Protein AF-A0A920TP37-F1 (afdb_monomer)

Radius of gyration: 15.51 Å; Cα contacts (8 Å, |Δi|>4): 60; chains: 1; bounding box: 33×28×46 Å

Foldseek 3Di:
DVLVVQLVVLLVVLQVLVLVLLLVVLVVVVCCVPPNDDCVPVVVVVCVSVVVNVVSQVVNCPRNVFNDSHRGPPDDPVVVVVSVVSSVVSSVVVVVPD

Mean predicted aligned error: 4.0 Å

Nearest PDB structures (foldseek):
  8ipt-assembly2_E  TM=6.084E-01  e=3.271E+00  Escherichia coli BL21(DE3)

Structure (mmCIF, N/CA/C/O backbone):
data_AF-A0A920TP37-F1
#
_entry.id   AF-A0A920TP37-F1
#
loop_
_atom_site.group_PDB
_atom_site.id
_atom_site.type_symbol
_atom_site.label_atom_id
_atom_site.label_alt_id
_atom_site.label_comp_id
_atom_site.label_asym_id
_atom_site.label_entity_id
_atom_site.label_seq_id
_atom_site.pdbx_PDB_ins_code
_atom_site.Cartn_x
_atom_site.Cartn_y
_atom_site.Cartn_z
_atom_site.occupancy
_atom_site.B_iso_or_equiv
_atom_site.auth_seq_id
_atom_site.auth_comp_id
_atom_site.auth_asym_id
_atom_site.auth_atom_id
_atom_site.pdbx_PDB_model_num
ATOM 1 N N . MET A 1 1 ? -11.030 -5.642 27.032 1.00 51.00 1 MET A N 1
ATOM 2 C CA . MET A 1 1 ? -9.771 -4.926 26.703 1.00 51.00 1 MET A CA 1
ATOM 3 C C . MET A 1 1 ? -8.990 -5.521 25.521 1.00 51.00 1 MET A C 1
ATOM 5 O O . MET A 1 1 ? -8.729 -4.771 24.593 1.00 51.00 1 MET A O 1
ATOM 9 N N . LYS A 1 2 ? -8.677 -6.832 25.465 1.00 60.88 2 LYS A N 1
ATOM 10 C CA . LYS A 1 2 ? -7.900 -7.450 24.353 1.00 60.88 2 LYS A CA 1
ATOM 11 C C . LYS A 1 2 ? -8.471 -7.239 22.937 1.00 60.88 2 LYS A C 1
ATOM 13 O O . LYS A 1 2 ? -7.710 -7.065 21.992 1.00 60.88 2 LYS A O 1
ATOM 18 N N . HIS A 1 3 ? -9.798 -7.233 22.787 1.00 62.38 3 HIS A N 1
ATOM 19 C CA . HIS A 1 3 ? -10.439 -7.175 21.469 1.00 62.38 3 HIS A CA 1
ATOM 20 C C . HIS A 1 3 ? -10.264 -5.816 20.762 1.00 62.38 3 HIS A C 1
ATOM 22 O O . HIS A 1 3 ? -10.062 -5.793 19.555 1.00 62.38 3 HIS A O 1
ATOM 28 N N . ASN A 1 4 ? -10.252 -4.692 21.493 1.00 78.81 4 ASN A N 1
ATOM 29 C CA . ASN A 1 4 ? -10.029 -3.369 20.886 1.00 78.81 4 ASN A CA 1
ATOM 30 C C . ASN A 1 4 ? -8.593 -3.188 20.382 1.00 78.81 4 ASN A C 1
ATOM 32 O O . ASN A 1 4 ? -8.394 -2.634 19.304 1.00 78.81 4 ASN A O 1
ATOM 36 N N . ASN A 1 5 ? -7.609 -3.715 21.113 1.00 86.50 5 ASN A N 1
ATOM 37 C CA . ASN A 1 5 ? -6.204 -3.616 20.716 1.00 86.50 5 ASN A CA 1
ATOM 38 C C . ASN A 1 5 ? -5.934 -4.394 19.423 1.00 86.50 5 ASN A C 1
ATOM 40 O O . ASN A 1 5 ? -5.251 -3.885 18.539 1.00 86.50 5 ASN A O 1
ATOM 44 N N . LEU A 1 6 ? -6.538 -5.579 19.268 1.00 89.19 6 LEU A N 1
ATOM 45 C CA . LEU A 1 6 ? -6.439 -6.359 18.031 1.00 89.19 6 LEU A CA 1
ATOM 46 C C . LEU A 1 6 ? -7.034 -5.609 16.829 1.00 89.19 6 LEU A C 1
ATOM 48 O O . LEU A 1 6 ? -6.443 -5.604 15.753 1.00 89.19 6 LEU A O 1
ATOM 52 N N . LYS A 1 7 ? -8.181 -4.939 17.007 1.00 90.25 7 LYS A N 1
ATOM 53 C CA . LYS A 1 7 ? -8.816 -4.157 15.934 1.00 90.25 7 LYS A CA 1
ATOM 54 C C . LYS A 1 7 ? -7.927 -3.014 15.457 1.00 90.25 7 LYS A C 1
ATOM 56 O O . LYS A 1 7 ? -7.763 -2.838 14.253 1.00 90.25 7 LYS A O 1
ATOM 61 N N . ILE A 1 8 ? -7.361 -2.252 16.393 1.00 90.25 8 ILE A N 1
ATOM 62 C CA . ILE A 1 8 ? -6.458 -1.134 16.084 1.00 90.25 8 I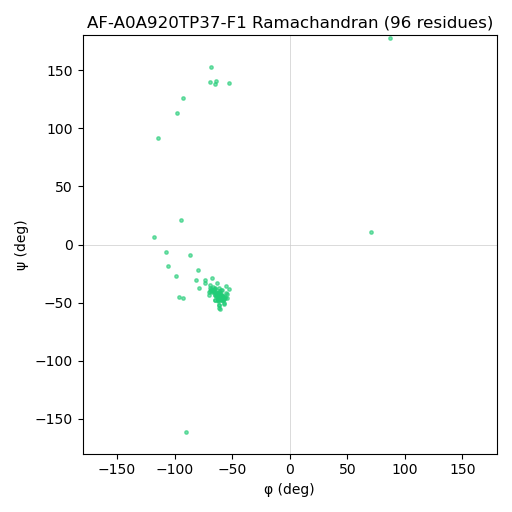LE A CA 1
ATOM 63 C C . ILE A 1 8 ? -5.189 -1.658 15.406 1.00 90.25 8 ILE A C 1
ATOM 65 O O . ILE A 1 8 ? -4.781 -1.120 14.379 1.00 90.25 8 ILE A O 1
ATOM 69 N N . PHE A 1 9 ? -4.616 -2.746 15.924 1.00 91.94 9 PHE A N 1
ATOM 70 C CA . PHE A 1 9 ? -3.441 -3.385 15.340 1.00 91.94 9 PHE A CA 1
ATOM 71 C C . PHE A 1 9 ? -3.670 -3.793 13.880 1.00 91.94 9 PHE A C 1
ATOM 73 O O . PHE A 1 9 ? -2.887 -3.410 13.019 1.00 91.94 9 PHE A O 1
ATOM 80 N N . LEU A 1 10 ? -4.764 -4.498 13.574 1.00 93.19 10 LEU A N 1
ATOM 81 C CA . LEU A 1 10 ? -5.065 -4.939 12.206 1.00 93.19 10 LEU A CA 1
ATOM 82 C C . LEU A 1 10 ? -5.317 -3.771 11.249 1.00 93.19 10 LEU A C 1
ATOM 84 O O . LEU A 1 10 ? -4.880 -3.811 10.101 1.00 93.19 10 LEU A O 1
ATOM 88 N N . LYS A 1 11 ? -6.000 -2.719 11.720 1.00 93.56 11 LYS A N 1
ATOM 89 C CA . LYS A 1 11 ? -6.205 -1.487 10.947 1.00 93.56 11 LYS A CA 1
ATOM 90 C C . LYS A 1 11 ? -4.867 -0.825 10.594 1.00 93.56 11 LYS A C 1
ATOM 92 O O . LYS A 1 11 ? -4.669 -0.464 9.438 1.00 93.56 11 LYS A O 1
ATOM 97 N N . ASN A 1 12 ? -3.944 -0.724 11.551 1.00 93.62 12 ASN A N 1
ATOM 98 C CA . ASN A 1 12 ? -2.618 -0.141 11.333 1.00 93.62 12 ASN A CA 1
ATOM 99 C C . ASN A 1 12 ? -1.723 -1.020 10.456 1.00 93.62 12 ASN A C 1
ATOM 101 O O . ASN A 1 12 ? -1.086 -0.505 9.543 1.00 93.62 12 ASN A O 1
ATOM 105 N N . LEU A 1 13 ? -1.709 -2.335 10.689 1.00 94.81 13 LEU A N 1
ATOM 106 C CA . LEU A 1 13 ? -0.945 -3.290 9.887 1.00 94.81 13 LEU A CA 1
ATOM 107 C C . LEU A 1 13 ? -1.355 -3.220 8.414 1.00 94.81 13 LEU A C 1
ATOM 109 O O . LEU A 1 13 ? -0.499 -3.136 7.537 1.00 94.81 13 LEU A O 1
ATOM 113 N N . TYR A 1 14 ? -2.665 -3.181 8.153 1.00 95.75 14 TYR A N 1
ATOM 114 C CA . TYR A 1 14 ? -3.193 -2.990 6.809 1.00 95.75 14 TYR A CA 1
ATOM 115 C C . TYR A 1 14 ? -2.734 -1.664 6.191 1.00 95.75 14 TYR A C 1
ATOM 117 O O . TYR A 1 14 ? -2.262 -1.658 5.060 1.00 95.75 14 TYR A O 1
ATOM 125 N N . SER A 1 15 ? -2.836 -0.550 6.926 1.00 96.12 15 SER A N 1
ATOM 126 C CA . SER A 1 15 ? -2.410 0.768 6.433 1.00 96.12 15 SER A CA 1
ATOM 127 C C . SER A 1 15 ? -0.918 0.817 6.095 1.00 96.12 15 SER A C 1
ATOM 129 O O . SER A 1 15 ? -0.551 1.355 5.056 1.00 96.12 15 SER A O 1
ATOM 131 N N . ILE A 1 16 ? -0.060 0.228 6.935 1.00 96.50 16 ILE A N 1
ATOM 132 C CA . ILE A 1 16 ? 1.386 0.134 6.683 1.00 96.50 16 ILE A CA 1
ATOM 133 C C . ILE A 1 16 ? 1.650 -0.688 5.423 1.00 96.50 16 ILE A C 1
ATOM 135 O O . ILE A 1 16 ? 2.392 -0.247 4.549 1.00 96.50 16 ILE A O 1
ATOM 139 N N . TYR A 1 17 ? 1.018 -1.856 5.298 1.00 97.69 17 TYR A N 1
ATOM 140 C CA . T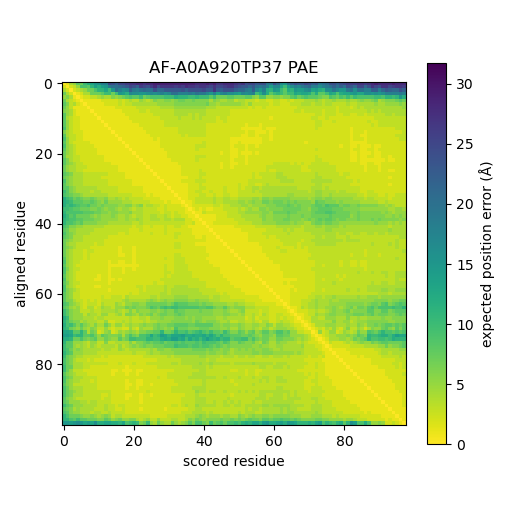YR A 1 17 ? 1.216 -2.694 4.121 1.00 97.69 17 TYR A CA 1
ATOM 141 C C . TYR A 1 17 ? 0.688 -2.031 2.846 1.00 97.69 17 TYR A C 1
ATOM 143 O O . TYR A 1 17 ? 1.341 -2.107 1.813 1.00 97.69 17 TYR A O 1
ATOM 151 N N . LEU A 1 18 ? -0.440 -1.319 2.915 1.00 97.12 18 LEU A N 1
ATOM 152 C CA . LEU A 1 18 ? -0.961 -0.532 1.798 1.00 97.12 18 LEU A CA 1
ATOM 153 C C . LEU A 1 18 ? 0.029 0.560 1.367 1.00 97.12 18 LEU A C 1
ATOM 155 O O . LEU A 1 18 ? 0.251 0.737 0.175 1.00 97.12 18 LEU A O 1
ATOM 159 N N . THR A 1 19 ? 0.654 1.266 2.313 1.00 97.62 19 THR A N 1
ATOM 160 C CA . THR A 1 19 ? 1.720 2.238 2.014 1.00 97.62 19 THR A CA 1
ATOM 161 C C . THR A 1 19 ? 2.881 1.584 1.272 1.00 97.62 19 THR A C 1
ATOM 163 O O . THR A 1 19 ? 3.304 2.102 0.243 1.00 97.62 19 THR A O 1
ATOM 166 N N . ILE A 1 20 ? 3.364 0.435 1.752 1.00 97.44 20 ILE A N 1
ATOM 167 C CA . ILE A 1 20 ? 4.449 -0.310 1.099 1.00 97.44 20 ILE A CA 1
ATOM 168 C C . ILE A 1 20 ? 4.020 -0.788 -0.293 1.00 97.44 20 ILE A C 1
ATOM 170 O O . ILE A 1 20 ? 4.783 -0.661 -1.240 1.00 97.44 20 ILE A O 1
ATOM 174 N N . TYR A 1 21 ? 2.792 -1.285 -0.439 1.00 97.25 21 TYR A N 1
ATOM 175 C CA . TYR A 1 21 ? 2.241 -1.749 -1.712 1.00 97.25 21 TYR A CA 1
ATOM 176 C C . TYR A 1 21 ? 2.169 -0.627 -2.758 1.00 97.25 21 TYR A C 1
ATOM 178 O O . TYR A 1 21 ? 2.489 -0.846 -3.922 1.00 97.25 21 TYR A O 1
ATOM 186 N N . LEU A 1 22 ? 1.792 0.589 -2.353 1.00 97.19 22 LEU A N 1
ATOM 187 C CA . LEU A 1 22 ? 1.789 1.751 -3.245 1.00 97.19 22 LEU A CA 1
ATOM 188 C C . LEU A 1 22 ? 3.207 2.158 -3.666 1.00 97.19 22 LEU A C 1
ATOM 190 O O . LEU A 1 22 ? 3.419 2.472 -4.831 1.00 97.19 22 LEU A O 1
ATOM 194 N N . LEU A 1 23 ? 4.180 2.108 -2.754 1.00 97.56 23 LEU A N 1
ATOM 195 C CA . LEU A 1 23 ? 5.588 2.352 -3.090 1.00 97.56 23 LEU A CA 1
ATOM 196 C C . LEU A 1 23 ? 6.154 1.270 -4.013 1.00 97.56 23 LEU A C 1
ATOM 198 O O . LEU A 1 23 ? 6.881 1.579 -4.950 1.00 97.56 23 LEU A O 1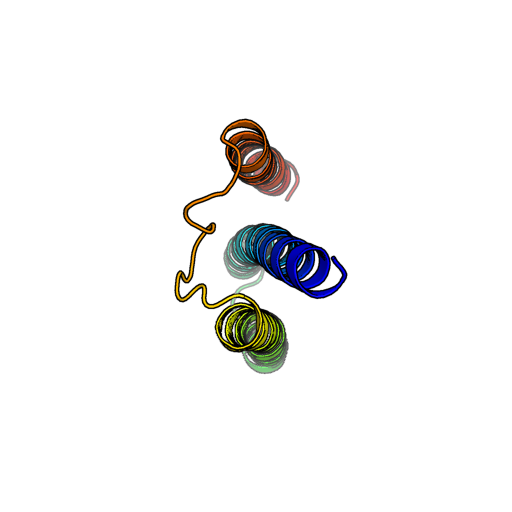
ATOM 202 N N . TRP A 1 24 ? 5.769 0.014 -3.798 1.00 97.00 24 TRP A N 1
ATOM 203 C CA . TRP A 1 24 ? 6.115 -1.080 -4.696 1.00 97.00 24 TRP A CA 1
ATOM 204 C C . TRP A 1 24 ? 5.571 -0.843 -6.110 1.00 97.00 24 TRP A C 1
ATOM 206 O O . TRP A 1 24 ? 6.288 -1.076 -7.074 1.00 97.00 24 TRP A O 1
ATOM 216 N N . TRP A 1 25 ? 4.361 -0.297 -6.264 1.00 96.75 25 TRP A N 1
ATOM 217 C CA . TRP A 1 25 ? 3.861 0.098 -7.586 1.00 96.75 25 TRP A CA 1
ATOM 218 C C . TRP A 1 25 ? 4.720 1.166 -8.258 1.00 96.75 25 TRP A C 1
ATOM 220 O O . TRP A 1 25 ? 4.926 1.098 -9.466 1.00 96.75 25 TRP A O 1
ATOM 230 N N . VAL A 1 26 ? 5.254 2.123 -7.496 1.00 96.69 26 VAL A N 1
ATOM 231 C CA . VAL A 1 26 ? 6.218 3.094 -8.034 1.00 96.69 26 VAL A CA 1
ATOM 232 C C . VAL A 1 26 ? 7.474 2.376 -8.532 1.00 96.69 26 VAL A C 1
ATOM 234 O O . VAL A 1 26 ? 7.881 2.629 -9.662 1.00 96.69 26 VAL A O 1
ATOM 237 N N . SER A 1 27 ? 8.022 1.416 -7.772 1.00 94.62 27 SER A N 1
ATOM 238 C CA . SER A 1 27 ? 9.120 0.559 -8.259 1.00 94.62 27 SER A CA 1
ATOM 239 C C . SER A 1 27 ? 8.760 -0.171 -9.549 1.00 94.62 27 SER A C 1
ATOM 241 O O . SER A 1 27 ? 9.565 -0.197 -10.469 1.00 94.62 27 SER A O 1
ATOM 243 N N . VAL A 1 28 ? 7.562 -0.758 -9.630 1.00 94.69 28 VAL A N 1
ATOM 244 C CA . VAL A 1 28 ? 7.101 -1.487 -10.821 1.00 94.69 28 VAL A CA 1
ATOM 245 C C . VAL A 1 28 ? 7.095 -0.576 -12.045 1.00 94.69 28 VAL A C 1
ATOM 247 O O . VAL A 1 28 ? 7.558 -0.988 -13.103 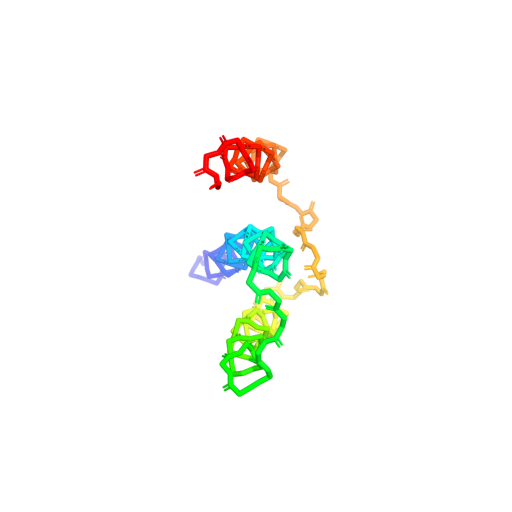1.00 94.69 28 VAL A O 1
ATOM 250 N N . PHE A 1 29 ? 6.611 0.662 -11.915 1.00 95.00 29 PHE A N 1
ATOM 251 C CA . PHE A 1 29 ? 6.626 1.611 -13.028 1.00 95.00 29 PHE A CA 1
ATOM 252 C C . PHE A 1 29 ? 8.044 1.984 -13.465 1.00 95.00 29 PHE A C 1
ATOM 254 O O . PHE A 1 29 ? 8.289 2.035 -14.667 1.00 95.00 29 PHE A O 1
ATOM 261 N N . ILE A 1 30 ? 8.958 2.200 -12.515 1.00 94.94 30 ILE A N 1
ATOM 262 C CA . ILE A 1 30 ? 10.369 2.498 -12.801 1.00 94.94 30 ILE A CA 1
ATOM 263 C C . ILE A 1 30 ? 11.014 1.323 -13.549 1.00 94.94 30 ILE A C 1
ATOM 265 O O . ILE A 1 30 ? 11.467 1.500 -14.677 1.00 94.94 30 ILE A O 1
ATOM 269 N N . ILE A 1 31 ? 10.940 0.108 -12.992 1.00 93.31 31 ILE A N 1
ATOM 270 C CA . ILE A 1 31 ? 11.536 -1.104 -13.580 1.00 93.31 31 ILE A CA 1
ATOM 271 C C . ILE A 1 31 ? 10.988 -1.355 -14.987 1.00 93.31 31 ILE A C 1
ATOM 273 O O . ILE A 1 31 ? 11.756 -1.537 -15.925 1.00 93.31 31 ILE A O 1
ATOM 277 N N . ILE A 1 32 ? 9.665 -1.296 -15.174 1.00 94.88 32 ILE A N 1
ATOM 278 C CA . ILE A 1 32 ? 9.061 -1.497 -16.499 1.00 94.88 32 ILE A CA 1
ATOM 279 C C . ILE A 1 32 ? 9.509 -0.411 -17.487 1.00 94.88 32 ILE A C 1
ATOM 281 O O . ILE A 1 32 ? 9.629 -0.693 -18.678 1.00 94.88 32 ILE A O 1
ATOM 285 N N . SER A 1 33 ? 9.739 0.821 -17.027 1.00 94.62 33 SER A N 1
ATOM 286 C CA . SER A 1 33 ? 10.199 1.908 -17.897 1.00 94.62 33 SER A CA 1
ATOM 287 C C . SER A 1 33 ? 11.665 1.779 -18.319 1.00 94.62 33 SER A C 1
ATOM 289 O O . SER A 1 33 ? 12.002 2.193 -19.427 1.00 94.62 33 SER A O 1
ATOM 291 N N . GLU A 1 34 ? 12.511 1.186 -17.475 1.00 93.31 34 GLU A N 1
ATOM 292 C CA . GLU A 1 34 ? 13.954 1.045 -17.706 1.00 93.31 34 GLU A CA 1
ATOM 293 C C . GLU A 1 34 ? 14.315 -0.280 -18.383 1.00 93.31 34 GLU A C 1
ATOM 295 O O . GLU A 1 34 ? 15.072 -0.304 -19.354 1.00 93.31 34 GLU A O 1
ATOM 300 N N . GLU A 1 35 ? 13.753 -1.383 -17.892 1.00 93.81 35 GLU A N 1
ATOM 301 C CA . GLU A 1 35 ? 14.100 -2.752 -18.291 1.00 93.81 35 GLU A CA 1
ATOM 302 C C . GLU A 1 35 ? 13.023 -3.397 -19.181 1.00 93.81 35 GLU A C 1
ATOM 304 O O . GLU A 1 35 ? 13.298 -4.342 -19.924 1.00 93.81 35 GLU A O 1
ATOM 309 N N . GLY A 1 36 ? 11.800 -2.858 -19.170 1.00 94.00 36 GLY A N 1
ATOM 310 C CA . GLY A 1 36 ? 10.635 -3.475 -19.801 1.00 94.00 36 GLY A CA 1
ATOM 311 C C . GLY A 1 36 ? 9.911 -4.457 -18.875 1.00 94.00 36 GLY A C 1
ATOM 312 O O . GLY A 1 36 ? 10.293 -4.680 -17.733 1.00 94.00 36 GLY A O 1
ATOM 313 N N . PHE A 1 37 ? 8.809 -5.037 -19.361 1.00 93.81 37 PHE A N 1
ATOM 314 C CA . PHE A 1 37 ? 8.032 -6.021 -18.599 1.00 93.81 37 PHE A CA 1
ATOM 315 C C . PHE A 1 37 ? 8.490 -7.449 -18.913 1.00 93.81 37 PHE A C 1
ATOM 317 O O . PHE A 1 37 ? 8.459 -7.883 -20.070 1.00 93.81 37 PHE A O 1
ATOM 324 N N . HIS A 1 38 ? 8.832 -8.208 -17.875 1.00 94.31 38 HIS A N 1
ATOM 325 C CA . HIS A 1 38 ? 9.250 -9.604 -17.923 1.00 94.31 38 HIS A CA 1
ATOM 326 C C . HIS A 1 38 ? 8.215 -10.499 -17.220 1.00 94.31 38 HIS A C 1
ATOM 328 O O . HIS A 1 38 ? 8.342 -10.793 -16.030 1.00 94.31 38 HIS A O 1
ATOM 334 N N . PRO A 1 39 ? 7.216 -11.041 -17.950 1.00 91.62 39 PRO A N 1
ATOM 335 C CA . PRO A 1 39 ? 6.070 -11.737 -17.358 1.00 91.62 39 PRO A CA 1
ATOM 336 C C . PRO A 1 39 ? 6.430 -12.855 -16.372 1.00 91.62 39 PRO A C 1
ATOM 338 O O . PRO A 1 39 ? 5.769 -13.026 -15.353 1.00 91.62 39 PRO A O 1
ATOM 341 N N . VAL A 1 40 ? 7.482 -13.624 -16.665 1.00 94.06 40 VAL A N 1
ATOM 342 C CA . VAL A 1 40 ? 7.912 -14.766 -15.838 1.00 94.06 40 VAL A CA 1
ATOM 343 C C . VAL A 1 40 ? 8.448 -14.317 -14.477 1.00 94.06 40 VAL A C 1
ATOM 345 O O . VAL A 1 40 ? 8.335 -15.062 -13.507 1.00 94.06 40 VAL A O 1
ATOM 348 N N . GLN A 1 41 ? 9.014 -13.114 -14.397 1.00 90.31 41 GLN A N 1
ATOM 349 C CA . GLN A 1 41 ? 9.589 -12.562 -13.175 1.00 90.31 41 GLN A CA 1
ATOM 350 C C . GLN A 1 41 ? 8.583 -11.652 -12.462 1.00 90.31 41 GLN A C 1
ATOM 352 O O . GLN A 1 41 ? 8.356 -11.817 -11.266 1.00 90.31 41 GLN A O 1
ATOM 357 N N . ASP A 1 42 ? 7.899 -10.776 -13.197 1.00 92.75 42 ASP A N 1
ATOM 358 C CA . ASP A 1 42 ? 7.062 -9.717 -12.626 1.00 92.75 42 ASP A CA 1
ATOM 359 C C . ASP A 1 42 ? 5.690 -10.205 -12.151 1.00 92.75 42 ASP A C 1
ATOM 361 O O . ASP A 1 42 ? 5.191 -9.767 -11.111 1.00 92.75 42 ASP A O 1
ATOM 365 N N . ILE A 1 43 ? 5.065 -11.137 -12.882 1.00 93.88 43 ILE A N 1
ATOM 366 C CA . ILE A 1 43 ? 3.730 -11.645 -12.531 1.00 93.88 43 ILE A CA 1
ATOM 367 C C . ILE A 1 43 ? 3.741 -12.351 -11.165 1.00 93.88 43 ILE A C 1
ATOM 369 O O . ILE A 1 43 ? 2.857 -12.052 -10.356 1.00 93.88 43 ILE A O 1
ATOM 373 N N . PRO A 1 44 ? 4.706 -13.241 -10.844 1.00 96.38 44 PRO A N 1
ATOM 374 C CA . PRO A 1 44 ? 4.797 -13.827 -9.508 1.00 96.38 44 PRO A CA 1
ATOM 375 C C . PRO A 1 44 ? 4.863 -12.787 -8.385 1.00 96.38 44 PRO A C 1
ATOM 377 O O . PRO A 1 44 ? 4.162 -12.935 -7.380 1.00 96.38 44 PRO A O 1
ATOM 380 N N . TRP A 1 45 ? 5.639 -11.712 -8.561 1.00 94.62 45 TRP A N 1
ATOM 381 C CA . TRP A 1 45 ? 5.719 -10.630 -7.579 1.00 94.62 45 TRP A CA 1
ATOM 382 C C . TRP A 1 45 ? 4.389 -9.898 -7.444 1.00 94.62 45 TRP A C 1
ATOM 384 O O . TRP A 1 45 ? 3.888 -9.747 -6.329 1.00 94.62 45 TRP A O 1
ATOM 394 N N . PHE A 1 46 ? 3.765 -9.522 -8.560 1.00 94.75 46 PHE A N 1
ATOM 395 C CA . PHE A 1 46 ? 2.447 -8.893 -8.551 1.00 94.75 46 PHE A CA 1
ATOM 396 C C . PHE A 1 46 ? 1.412 -9.736 -7.797 1.00 94.75 46 PHE A C 1
ATOM 398 O O . PHE A 1 46 ? 0.683 -9.213 -6.944 1.00 94.75 46 PHE A O 1
ATOM 405 N N . ILE A 1 47 ? 1.372 -11.045 -8.065 1.00 96.19 47 ILE A N 1
ATOM 406 C CA . ILE A 1 47 ? 0.468 -11.981 -7.391 1.00 96.19 47 ILE A CA 1
ATOM 407 C C . ILE A 1 47 ? 0.773 -12.017 -5.892 1.00 96.19 47 ILE A C 1
ATOM 409 O O . ILE A 1 47 ? -0.155 -11.916 -5.089 1.00 96.19 47 ILE A O 1
ATOM 413 N N . LEU A 1 48 ? 2.044 -12.119 -5.499 1.00 96.56 48 LEU A N 1
ATOM 414 C CA . LEU A 1 48 ? 2.456 -12.192 -4.099 1.00 96.56 48 LEU A CA 1
ATOM 415 C C . LEU A 1 48 ? 2.040 -10.943 -3.308 1.00 96.56 48 LEU A C 1
ATOM 417 O O . LEU A 1 48 ? 1.329 -11.061 -2.307 1.00 96.56 48 LEU A O 1
ATOM 421 N N . PHE A 1 49 ? 2.436 -9.752 -3.765 1.00 96.75 49 PHE A N 1
ATOM 422 C CA . PHE A 1 49 ? 2.150 -8.492 -3.072 1.00 96.75 49 PHE A CA 1
ATOM 423 C C . PHE A 1 49 ? 0.643 -8.227 -2.980 1.00 96.75 49 PHE A C 1
ATOM 425 O O . PHE A 1 49 ? 0.124 -7.860 -1.922 1.00 96.75 49 PHE A O 1
ATOM 432 N N . THR A 1 50 ? -0.090 -8.491 -4.063 1.00 96.62 50 THR A N 1
ATOM 433 C CA . THR A 1 50 ? -1.547 -8.312 -4.099 1.00 96.62 50 THR A CA 1
ATOM 434 C C . THR A 1 50 ? -2.258 -9.323 -3.200 1.00 96.62 50 THR A C 1
ATOM 436 O O . THR A 1 50 ? -3.203 -8.965 -2.495 1.00 96.62 50 THR A O 1
ATOM 439 N N . THR A 1 51 ? -1.783 -10.570 -3.149 1.00 97.75 51 THR A N 1
ATOM 440 C CA . THR A 1 51 ? -2.351 -11.611 -2.281 1.00 97.75 51 THR A CA 1
ATOM 441 C C . THR A 1 51 ? -2.159 -11.270 -0.808 1.00 97.75 51 THR A C 1
ATOM 443 O O . THR A 1 51 ? -3.101 -11.394 -0.027 1.00 97.75 51 THR A O 1
ATOM 446 N N . ILE A 1 52 ? -0.980 -10.789 -0.407 1.00 97.62 52 ILE A N 1
ATOM 447 C CA . ILE A 1 52 ? -0.732 -10.380 0.984 1.00 97.62 52 ILE A CA 1
ATOM 448 C C . ILE A 1 52 ? -1.609 -9.174 1.354 1.00 97.62 52 ILE A C 1
ATOM 450 O O . ILE A 1 52 ? -2.240 -9.191 2.416 1.00 97.62 52 ILE A O 1
ATOM 454 N N . LEU A 1 53 ? -1.727 -8.169 0.471 1.00 97.31 53 LEU A N 1
ATOM 455 C CA . LEU A 1 53 ? -2.632 -7.031 0.684 1.00 97.31 53 LEU A CA 1
ATOM 456 C C . LEU A 1 53 ? -4.068 -7.518 0.894 1.00 97.31 53 LEU A C 1
ATOM 458 O O . LEU A 1 53 ? -4.744 -7.087 1.831 1.00 97.31 53 LEU A O 1
ATOM 462 N N . PHE A 1 54 ? -4.517 -8.450 0.052 1.00 96.69 54 PHE A N 1
ATOM 463 C CA . PHE A 1 54 ? -5.847 -9.033 0.136 1.00 96.69 54 PHE A CA 1
ATOM 464 C C . PHE A 1 54 ? -6.057 -9.808 1.443 1.00 96.69 54 PHE A C 1
ATOM 466 O O . PHE A 1 54 ? -7.079 -9.619 2.100 1.00 96.69 54 PHE A O 1
ATOM 473 N N . ILE A 1 55 ? -5.087 -10.613 1.886 1.00 97.19 55 ILE A N 1
ATOM 474 C CA . ILE A 1 55 ? -5.149 -11.329 3.171 1.00 97.19 55 ILE A CA 1
ATOM 475 C C . ILE A 1 55 ? -5.294 -10.342 4.334 1.00 97.19 55 ILE A C 1
ATOM 477 O O . ILE A 1 55 ? -6.157 -10.528 5.197 1.00 97.19 55 ILE A O 1
ATOM 481 N N . PHE A 1 56 ? -4.502 -9.268 4.358 1.00 95.62 56 PHE A N 1
ATOM 482 C CA . PHE A 1 56 ? -4.613 -8.247 5.400 1.00 95.62 56 PHE A CA 1
ATOM 483 C C . PHE A 1 56 ? -5.929 -7.484 5.333 1.00 95.62 56 PHE A C 1
ATOM 485 O O . PHE A 1 56 ? -6.514 -7.192 6.379 1.00 95.62 56 PHE A O 1
ATOM 492 N N . TRP A 1 57 ? -6.439 -7.212 4.133 1.00 95.62 57 TRP A N 1
ATOM 493 C CA . TRP A 1 57 ? -7.757 -6.617 3.965 1.00 95.62 57 TRP A CA 1
ATOM 494 C C . TRP A 1 57 ? -8.853 -7.528 4.526 1.00 95.62 57 TRP A C 1
ATOM 496 O O . TRP A 1 57 ? -9.666 -7.072 5.329 1.00 95.62 57 TRP A O 1
ATOM 506 N N . VAL A 1 58 ? -8.842 -8.823 4.191 1.00 95.50 58 VAL A N 1
ATOM 507 C CA . VAL A 1 58 ? -9.800 -9.815 4.705 1.00 95.50 58 VAL A CA 1
ATOM 508 C C . VAL A 1 58 ? -9.707 -9.929 6.227 1.00 95.50 58 VAL A C 1
ATOM 510 O O . VAL A 1 58 ? -10.737 -9.948 6.906 1.00 95.50 58 VAL A O 1
ATOM 513 N N . ALA A 1 59 ? -8.497 -9.957 6.788 1.00 93.50 59 ALA A N 1
ATOM 514 C CA . ALA A 1 59 ? -8.294 -9.983 8.233 1.00 93.50 59 ALA A CA 1
ATOM 515 C C . ALA A 1 59 ? -8.859 -8.717 8.899 1.00 93.50 59 ALA A C 1
ATOM 517 O O . ALA A 1 59 ? -9.643 -8.805 9.849 1.00 93.50 59 ALA A O 1
ATOM 518 N N . LYS A 1 60 ? -8.537 -7.532 8.370 1.00 93.75 60 LYS A N 1
ATOM 519 C CA . LYS A 1 60 ? -9.084 -6.257 8.848 1.00 93.75 60 LYS A CA 1
ATOM 520 C C . LYS A 1 60 ? -10.612 -6.248 8.760 1.00 93.75 60 LYS A C 1
ATOM 522 O O . LYS A 1 60 ? -11.281 -5.869 9.722 1.00 93.75 60 LYS A O 1
ATOM 527 N N . TYR A 1 61 ? -11.169 -6.714 7.649 1.00 92.44 61 TYR A N 1
ATOM 528 C CA . TYR A 1 61 ? -12.607 -6.779 7.441 1.00 92.44 61 TYR A CA 1
ATOM 529 C C . TYR A 1 61 ? -13.288 -7.686 8.469 1.00 92.44 61 TYR A C 1
ATOM 531 O O . TYR A 1 61 ? -14.210 -7.253 9.162 1.00 92.44 61 TYR A O 1
ATOM 539 N N . ARG A 1 62 ? -12.802 -8.920 8.628 1.00 92.25 62 ARG A N 1
ATOM 540 C CA . ARG A 1 62 ? -13.425 -9.928 9.493 1.00 92.25 62 ARG A CA 1
ATOM 541 C C . ARG A 1 62 ? -13.297 -9.605 10.979 1.00 92.25 62 ARG A C 1
ATOM 543 O O . ARG A 1 62 ? -14.249 -9.808 11.725 1.00 92.25 62 ARG A O 1
ATOM 550 N N . PHE A 1 63 ? -12.139 -9.117 11.419 1.00 90.31 63 PHE A N 1
ATOM 551 C CA . PHE A 1 63 ? -11.849 -8.941 12.846 1.00 90.31 63 PHE A CA 1
ATOM 552 C C . PHE A 1 63 ? -12.051 -7.505 13.345 1.00 90.31 63 PHE A C 1
ATOM 554 O O . PHE A 1 63 ? -12.357 -7.310 14.523 1.00 90.31 63 PHE A O 1
ATOM 561 N N . ALA A 1 64 ? -11.911 -6.498 12.476 1.00 89.00 64 ALA A N 1
ATOM 562 C CA . ALA A 1 64 ? -12.116 -5.089 12.821 1.00 89.00 64 ALA A CA 1
ATOM 563 C C . ALA A 1 64 ? -13.400 -4.480 12.239 1.00 89.00 64 ALA A C 1
ATOM 565 O O . ALA A 1 64 ? -13.732 -3.352 12.602 1.00 89.00 64 ALA A O 1
ATOM 566 N N . GLY A 1 65 ? -14.134 -5.212 11.392 1.00 86.69 65 GLY A N 1
ATOM 567 C CA . GLY A 1 65 ? -15.390 -4.755 10.785 1.00 86.69 65 GLY A CA 1
ATOM 568 C C . GLY A 1 65 ? -15.207 -3.651 9.741 1.00 86.69 65 GLY A C 1
ATOM 569 O O . GLY A 1 65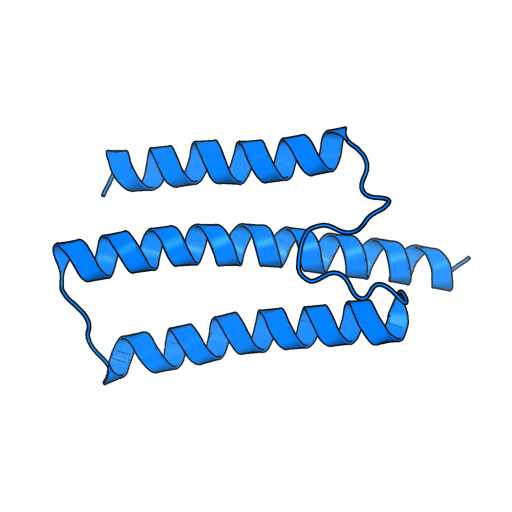 ? -16.183 -3.033 9.321 1.00 86.69 65 GLY A O 1
ATOM 570 N N . ASP A 1 66 ? -13.968 -3.375 9.328 1.00 88.25 66 ASP A N 1
ATOM 571 C CA . ASP A 1 66 ? -13.643 -2.277 8.423 1.00 88.25 66 ASP A CA 1
ATOM 572 C C . ASP A 1 66 ? -13.517 -2.771 6.979 1.00 88.25 66 ASP A C 1
ATOM 574 O O . ASP A 1 66 ? -12.599 -3.516 6.642 1.00 88.25 66 ASP A O 1
ATOM 578 N N . LYS A 1 67 ? -14.449 -2.334 6.127 1.00 89.94 67 LYS A N 1
ATOM 579 C CA . LYS A 1 67 ? -14.563 -2.743 4.717 1.00 89.94 67 LYS A CA 1
ATOM 580 C C . LYS A 1 67 ? -13.712 -1.918 3.749 1.00 89.94 67 LYS A C 1
ATOM 582 O O . LYS A 1 67 ? -13.653 -2.250 2.569 1.00 89.94 67 LYS A O 1
ATOM 587 N N . ARG A 1 68 ? -13.103 -0.810 4.185 1.00 89.06 68 ARG A N 1
ATOM 588 C CA . ARG A 1 68 ? -12.460 0.129 3.252 1.00 89.06 68 ARG A CA 1
ATOM 589 C C . ARG A 1 68 ? -11.216 -0.490 2.622 1.00 89.06 68 ARG A C 1
ATOM 591 O O . ARG A 1 68 ? -10.455 -1.161 3.310 1.00 89.06 68 ARG A O 1
ATOM 598 N N . LEU A 1 69 ? -11.003 -0.251 1.332 1.00 86.88 69 LEU A N 1
ATOM 599 C CA . LEU A 1 69 ? -9.785 -0.680 0.636 1.00 86.88 69 LEU A CA 1
ATOM 600 C C . LEU A 1 69 ? -8.617 0.286 0.879 1.00 86.88 69 LEU A C 1
ATOM 602 O O . LEU A 1 69 ? -7.473 -0.134 0.948 1.00 86.88 69 LEU A O 1
ATOM 606 N N . PHE A 1 70 ? -8.888 1.571 1.080 1.00 88.81 70 PHE A N 1
ATOM 607 C CA . PHE A 1 70 ? -7.858 2.544 1.449 1.00 88.81 70 PHE A CA 1
ATOM 608 C C . PHE A 1 70 ? -7.711 2.652 2.975 1.00 88.81 70 PHE A C 1
ATOM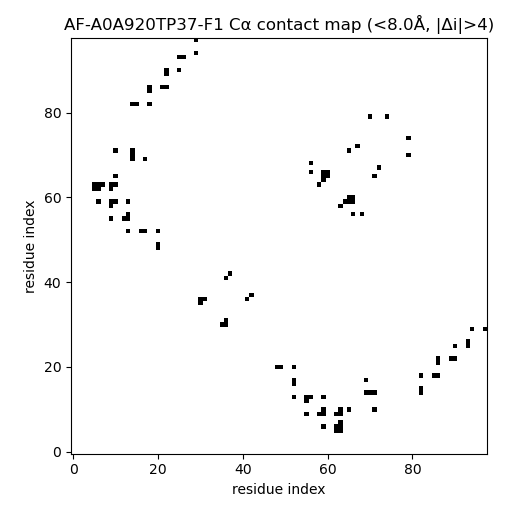 610 O O . PHE A 1 70 ? -8.162 1.776 3.726 1.00 88.81 70 PHE A O 1
ATOM 617 N N . PHE A 1 71 ? -7.102 3.744 3.446 1.00 86.31 71 PHE A N 1
ATOM 618 C CA . PHE A 1 71 ? -7.005 4.053 4.869 1.00 86.31 71 PHE A CA 1
ATOM 619 C C . PHE A 1 71 ? -8.385 4.030 5.552 1.00 86.31 71 PHE A C 1
ATOM 621 O O . PHE A 1 71 ? -9.409 4.456 5.000 1.00 86.31 71 PHE A O 1
ATOM 628 N N . TYR A 1 72 ? -8.414 3.464 6.759 1.00 84.69 72 TYR A N 1
ATOM 629 C CA . TYR A 1 72 ? -9.637 3.270 7.535 1.00 84.69 72 TYR A CA 1
ATOM 630 C C . TYR A 1 72 ? -10.228 4.609 8.006 1.00 84.69 72 TYR A C 1
ATOM 632 O O . TYR A 1 72 ? -9.507 5.587 8.169 1.00 84.69 72 TYR A O 1
ATOM 640 N N . ARG A 1 73 ? -11.552 4.669 8.223 1.00 76.38 73 ARG A N 1
ATOM 641 C CA . ARG A 1 73 ? -12.274 5.939 8.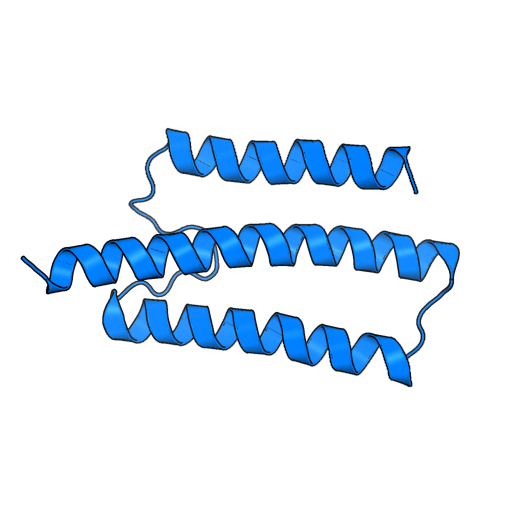471 1.00 76.38 73 ARG A CA 1
ATOM 642 C C . ARG A 1 73 ? -11.783 6.679 9.715 1.00 76.38 73 ARG A C 1
ATOM 644 O O . ARG A 1 73 ? -11.669 7.896 9.692 1.00 76.38 73 ARG A O 1
ATOM 651 N N . ASP A 1 74 ? -11.512 5.927 10.771 1.00 84.12 74 ASP A N 1
ATOM 652 C CA . ASP A 1 74 ? -11.198 6.472 12.094 1.00 84.12 74 ASP A CA 1
ATOM 653 C C . ASP A 1 74 ? -9.682 6.614 12.306 1.00 84.12 74 ASP A C 1
ATOM 655 O O . ASP A 1 74 ? -9.199 6.584 13.440 1.00 84.12 74 ASP A O 1
ATOM 659 N N . ILE A 1 75 ? -8.903 6.667 11.219 1.00 89.12 75 ILE A N 1
ATOM 660 C CA . ILE A 1 75 ? -7.466 6.912 11.307 1.00 89.12 75 ILE A CA 1
ATOM 661 C C . ILE A 1 75 ? -7.239 8.317 11.853 1.00 89.12 75 ILE A C 1
ATOM 663 O O . ILE A 1 75 ? -7.936 9.261 11.481 1.00 89.12 75 ILE A O 1
ATOM 667 N N . SER A 1 76 ? -6.272 8.462 12.759 1.00 90.56 76 SER A N 1
ATOM 668 C CA . SER A 1 76 ? -5.899 9.794 13.216 1.00 90.56 76 SER A CA 1
ATOM 669 C C . SER A 1 76 ? -5.336 10.589 12.041 1.00 90.56 76 SER A C 1
ATOM 671 O O . SER A 1 76 ? -4.587 10.060 11.216 1.00 90.56 76 SER A O 1
ATOM 673 N N . ILE A 1 77 ? -5.685 11.873 11.976 1.00 90.81 77 ILE A N 1
ATOM 674 C CA . ILE A 1 77 ? -5.238 12.773 10.905 1.00 90.81 77 ILE A CA 1
ATOM 675 C C . ILE A 1 77 ? -3.708 12.773 10.821 1.00 90.81 77 ILE A C 1
ATOM 677 O O . ILE A 1 77 ? -3.155 12.657 9.733 1.00 90.81 77 ILE A O 1
ATOM 681 N N . THR A 1 78 ? -3.023 12.796 11.967 1.00 93.00 78 THR A N 1
ATOM 682 C CA . THR A 1 78 ? -1.561 12.705 12.037 1.00 93.00 78 THR A CA 1
ATOM 683 C C . THR A 1 78 ? -1.028 11.437 11.371 1.00 93.00 78 THR A C 1
ATOM 685 O O . THR A 1 78 ? -0.102 11.523 10.574 1.00 93.00 78 THR A O 1
ATOM 688 N N . ASN A 1 79 ? -1.617 10.267 11.643 1.00 92.38 79 ASN A N 1
ATOM 689 C CA . ASN A 1 79 ? -1.143 9.010 11.060 1.00 92.38 79 ASN A CA 1
ATOM 690 C C . ASN A 1 79 ? -1.404 8.956 9.547 1.00 92.38 79 ASN A C 1
ATOM 692 O O . ASN A 1 79 ? -0.548 8.520 8.782 1.00 92.38 79 ASN A O 1
ATOM 696 N N . LEU A 1 80 ? -2.556 9.464 9.098 1.00 94.06 80 LEU A N 1
ATOM 697 C CA . LEU A 1 80 ? -2.849 9.599 7.673 1.00 94.06 80 LEU A CA 1
ATOM 698 C C . LEU A 1 80 ? -1.830 10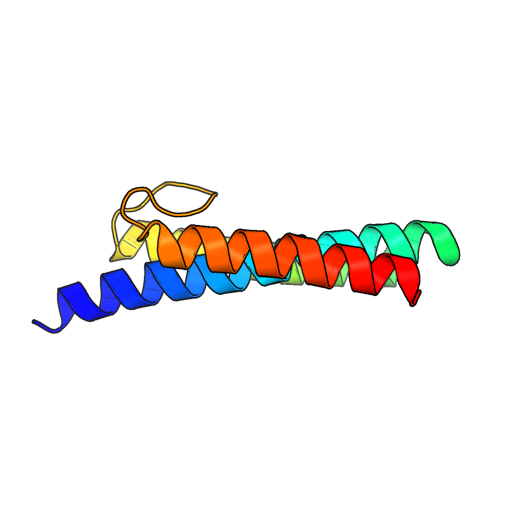.506 6.970 1.00 94.06 80 LEU A C 1
ATOM 700 O O . LEU A 1 80 ? -1.299 10.124 5.932 1.00 94.06 80 LEU A O 1
ATOM 704 N N . ILE A 1 81 ? -1.528 11.672 7.550 1.00 95.69 81 ILE A N 1
ATOM 705 C CA . ILE A 1 81 ? -0.521 12.599 7.017 1.00 95.69 81 ILE A CA 1
ATOM 706 C C . ILE A 1 81 ? 0.841 11.912 6.925 1.00 95.69 81 ILE A C 1
ATOM 708 O O . ILE A 1 81 ? 1.488 12.024 5.891 1.00 95.69 81 ILE A O 1
ATOM 712 N N . VAL A 1 82 ? 1.258 11.163 7.951 1.00 96.38 82 VAL A N 1
ATOM 713 C CA . VAL A 1 82 ? 2.528 10.419 7.927 1.00 96.38 82 VAL A CA 1
ATOM 714 C C . VAL A 1 82 ? 2.557 9.415 6.776 1.00 96.38 82 VAL A C 1
ATOM 716 O O . VAL A 1 82 ? 3.517 9.416 6.014 1.00 96.38 82 VAL A O 1
ATOM 719 N N . HIS A 1 83 ? 1.509 8.608 6.588 1.00 97.00 83 HIS A N 1
ATOM 720 C CA . HIS A 1 83 ? 1.447 7.672 5.462 1.00 97.00 83 HIS A CA 1
ATOM 721 C C . HIS A 1 83 ? 1.548 8.384 4.106 1.00 97.00 83 HIS A C 1
ATOM 723 O O . HIS A 1 83 ? 2.306 7.946 3.244 1.00 97.00 83 HIS A O 1
ATOM 729 N N . LEU A 1 84 ? 0.815 9.484 3.917 1.00 96.75 84 LEU A N 1
ATOM 730 C CA . LEU A 1 84 ? 0.842 10.254 2.670 1.00 96.75 84 LEU A CA 1
ATOM 731 C C . LEU A 1 84 ? 2.205 10.908 2.425 1.00 96.75 84 LEU A C 1
ATOM 733 O O . LEU A 1 84 ? 2.703 10.883 1.304 1.00 96.75 84 LEU A O 1
ATOM 737 N N . LEU A 1 85 ? 2.825 11.449 3.472 1.00 97.56 85 LEU A N 1
ATOM 738 C CA . LEU A 1 85 ? 4.138 12.082 3.410 1.00 97.56 85 LEU A CA 1
ATOM 739 C C . LEU A 1 85 ? 5.230 11.051 3.103 1.00 97.56 85 LEU A C 1
ATOM 741 O O . LEU A 1 85 ? 6.086 11.315 2.267 1.00 97.56 85 LEU A O 1
ATOM 745 N N . VAL A 1 86 ? 5.163 9.857 3.703 1.00 97.56 86 VAL A N 1
ATOM 746 C CA . VAL A 1 86 ? 6.064 8.737 3.386 1.00 97.56 86 VAL A CA 1
ATOM 747 C C . VAL A 1 86 ? 5.908 8.307 1.931 1.00 97.56 86 VAL A C 1
ATOM 749 O O . VAL A 1 86 ? 6.916 8.172 1.244 1.00 97.56 86 VAL A O 1
ATOM 752 N N . ILE A 1 87 ? 4.672 8.141 1.441 1.00 97.50 87 ILE A N 1
ATOM 753 C CA . ILE A 1 87 ? 4.423 7.816 0.028 1.00 97.50 87 ILE A CA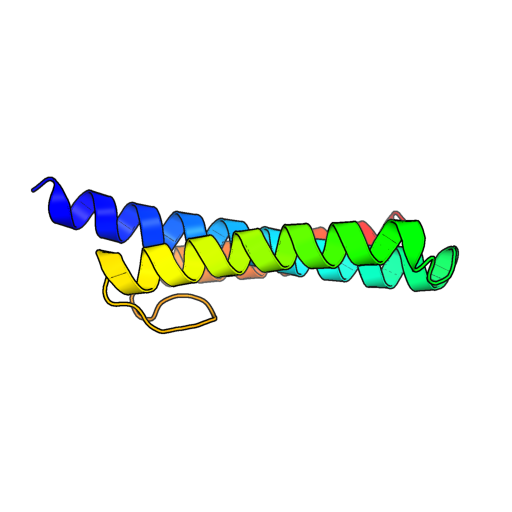 1
ATOM 754 C C . ILE A 1 87 ? 5.048 8.888 -0.859 1.00 97.50 87 ILE A C 1
ATOM 756 O O . ILE A 1 87 ? 5.817 8.559 -1.754 1.00 97.50 87 ILE A O 1
ATOM 760 N N . PHE A 1 88 ? 4.765 10.160 -0.592 1.00 97.44 88 PHE A N 1
ATOM 761 C CA . PHE A 1 88 ? 5.252 11.268 -1.403 1.00 97.44 88 PHE A CA 1
ATOM 762 C C . PHE A 1 88 ? 6.785 11.356 -1.422 1.00 97.44 88 PHE A C 1
ATOM 764 O O . PHE A 1 88 ? 7.381 11.369 -2.498 1.00 97.44 88 PHE A O 1
ATOM 771 N N . LEU A 1 89 ? 7.429 11.375 -0.250 1.00 98.06 89 LEU A N 1
ATOM 772 C CA . LEU A 1 89 ? 8.882 11.517 -0.148 1.00 98.06 89 LEU A CA 1
ATOM 773 C C . LEU A 1 89 ? 9.617 10.323 -0.746 1.00 98.06 89 LEU A C 1
ATOM 775 O O . LEU A 1 89 ? 10.536 10.524 -1.534 1.00 98.06 89 LEU A O 1
ATOM 779 N N . LEU A 1 90 ? 9.216 9.095 -0.401 1.00 97.88 90 LEU A N 1
ATOM 780 C CA . LEU A 1 90 ? 9.900 7.907 -0.906 1.00 97.88 90 LEU A CA 1
ATOM 781 C C . LEU A 1 90 ? 9.666 7.724 -2.401 1.00 97.88 90 LEU A C 1
ATOM 783 O O . LEU A 1 90 ? 10.626 7.443 -3.102 1.00 97.88 90 LEU A O 1
ATOM 787 N N . SER A 1 91 ? 8.456 7.974 -2.914 1.00 97.00 91 SER A N 1
ATOM 788 C CA . SER A 1 91 ? 8.218 7.915 -4.366 1.00 97.00 91 SER A CA 1
ATOM 789 C C . SER A 1 91 ? 9.091 8.923 -5.111 1.00 97.00 91 SER A C 1
ATOM 791 O O . SER A 1 91 ? 9.715 8.583 -6.107 1.00 97.00 91 SER A O 1
ATOM 793 N N . THR A 1 92 ? 9.176 10.154 -4.597 1.00 96.12 92 THR A N 1
ATOM 794 C CA . THR A 1 92 ? 10.022 11.205 -5.179 1.00 96.12 92 THR A CA 1
ATOM 795 C C . THR A 1 92 ? 11.492 10.788 -5.160 1.00 96.12 92 THR A C 1
ATOM 797 O O . THR A 1 92 ? 12.177 10.900 -6.169 1.00 96.12 92 THR A O 1
ATOM 800 N N . PHE A 1 93 ? 11.970 10.255 -4.034 1.00 97.19 93 PHE A N 1
ATOM 801 C CA . PHE A 1 93 ? 13.342 9.771 -3.901 1.00 97.19 93 PHE A CA 1
ATOM 802 C C . PHE A 1 93 ? 13.634 8.619 -4.871 1.00 97.19 93 PHE A C 1
ATOM 804 O O . PHE A 1 93 ? 14.640 8.647 -5.563 1.00 97.19 93 PHE A O 1
ATOM 811 N N . MET A 1 94 ? 12.732 7.643 -4.980 1.00 96.44 94 MET A N 1
ATOM 812 C CA . MET A 1 94 ? 12.895 6.503 -5.885 1.00 96.44 94 MET A CA 1
ATOM 813 C C . MET A 1 94 ? 13.035 6.941 -7.342 1.00 96.44 94 MET A C 1
ATOM 815 O O . MET A 1 94 ? 13.871 6.389 -8.031 1.00 96.44 94 MET A O 1
ATOM 819 N N . VAL A 1 95 ? 12.286 7.956 -7.779 1.00 94.69 95 VAL A N 1
ATOM 820 C CA . VAL A 1 95 ? 12.366 8.486 -9.152 1.00 94.69 95 VAL A CA 1
ATOM 821 C C . VAL A 1 95 ? 13.636 9.310 -9.402 1.00 94.69 95 VAL A C 1
ATOM 823 O O . VAL A 1 95 ? 14.136 9.341 -10.518 1.00 94.69 95 VAL A O 1
ATOM 826 N N . PHE A 1 96 ? 14.158 10.023 -8.400 1.00 95.31 96 PHE A N 1
ATOM 827 C CA . PHE A 1 96 ? 15.382 10.822 -8.573 1.00 95.31 96 PHE A CA 1
ATOM 828 C C . PHE A 1 96 ? 16.674 9.997 -8.511 1.00 95.31 96 PHE A C 1
ATOM 830 O O . PHE A 1 96 ? 17.709 10.480 -8.968 1.00 95.31 96 PHE A O 1
ATOM 837 N N . PHE A 1 97 ? 16.629 8.813 -7.898 1.00 92.19 97 PHE A N 1
ATOM 838 C CA . PHE A 1 97 ? 17.793 7.951 -7.667 1.00 92.19 97 PHE A CA 1
ATOM 839 C C . PHE A 1 97 ? 17.708 6.585 -8.371 1.00 92.19 97 PHE A C 1
ATOM 841 O O . PHE A 1 97 ? 18.569 5.742 -8.113 1.00 92.19 97 PHE A O 1
ATOM 848 N N . SER A 1 98 ? 16.689 6.365 -9.206 1.00 84.44 98 SER A N 1
ATOM 849 C CA . SER A 1 98 ? 16.660 5.312 -10.232 1.00 84.44 98 SER A CA 1
ATOM 850 C C . SER A 1 98 ? 17.529 5.725 -11.413 1.00 84.44 98 SER A C 1
ATOM 852 O O . SER A 1 98 ? 18.477 4.977 -11.729 1.00 84.44 98 SER A O 1
#

Secondary structure (DSSP, 8-state):
-HHHHHHHHHHHHHHHHHHHHHHHHHHHHHHHHHT---HHHHHHHHHHHHHHHHHHHHHHHHHH----SSS-TT--HHHHHHHHHHHHHHHHHHHHH-

Sequence (98 aa):
MKHNNLKIFLKNLYSIYLTIYLLWWVSVFIIISEEGFHPVQDIPWFILFTTILFIFWVAKYRFAGDKRLFFYRDISITNLIVHLLVIFLLSTFMVFFS

Solvent-accessible surface area (backbone atoms only — not comparable to full-atom values): 5567 Å² total; per-residue (Å²): 116,74,69,61,55,52,29,55,49,36,53,50,53,37,46,53,48,50,48,51,53,54,49,49,49,51,50,50,53,51,46,37,71,75,76,44,85,51,66,87,65,49,47,59,51,54,52,50,57,50,49,53,53,48,52,38,46,52,49,21,28,74,70,49,69,45,79,63,89,63,77,60,90,86,57,52,68,69,59,52,50,50,51,53,50,50,47,52,53,51,49,51,49,52,69,77,72,109

pLDDT: mean 92.49, std 7.42, range [51.0, 98.06]